Protein AF-A0A523TS76-F1 (afdb_monomer_lite)

Sequence (172 aa):
MFNKKIHFVEKLLWAGLMYCGWLAIGMMSKYIAWDDRIIDISRDMANARTKQIIMASVGYAVLLIWKILSEFLDGFPWNIMKNIPYWYFGILIVTGIFIHFSMESTLMIAGIRPIDWEVLAVNSLLEFNTGIPILFGLWTAFNWNDYISKSPTKTEETETSIAQPQEKLFAE

Foldseek 3Di:
DVDPCDDPVNVVVVVVCVLVVLLVVLLVPVVDPPDDDDDDDDDDCPVVLVVLVVLLVVLLVVLVVLLVCLCPDVPDPNVLSVPPDPCVSVVLQVVQLVVQLSNVVSNVVSVVDPDDPVCSNSCSRGVSSSCSSVVVVVVCVVCVVVRVVPDPPPPDPPPPPPPDDDDDDDDD

Secondary structure (DSSP, 8-state):
-TT----HHHHHHHHHHHHHHHHHHHHHHHH--S-----------HHHHHHHHHHHHHHHHHHHHHHHHHHH-TT-TTTTGGGS-THHHHHHHHHHHHHHHHHHHHHHHTTSS---HHHHHHHHHHTTTTTHHHHHHHHHHHTHHHHHTTS----SSSSSSS----------

pLDDT: mean 77.85, std 15.9, range [39.5, 94.06]

Structure (mmCIF, N/CA/C/O backbone):
data_AF-A0A523TS76-F1
#
_entry.id   AF-A0A523TS76-F1
#
loop_
_atom_site.group_PDB
_atom_site.id
_atom_site.type_symbol
_atom_site.label_atom_id
_atom_site.label_alt_id
_atom_site.label_comp_id
_atom_site.label_asym_id
_atom_site.label_entity_id
_atom_site.label_seq_id
_atom_site.pdbx_PDB_ins_code
_atom_site.Cartn_x
_atom_site.Cartn_y
_atom_site.Cartn_z
_atom_site.occupancy
_atom_site.B_iso_or_equiv
_atom_site.auth_seq_id
_atom_site.auth_comp_id
_atom_site.auth_asym_id
_atom_site.auth_atom_id
_atom_site.pdbx_PDB_model_num
ATOM 1 N N . MET A 1 1 ? -20.927 -0.714 5.074 1.00 46.56 1 MET A N 1
ATOM 2 C CA . MET A 1 1 ? -19.954 -0.535 3.980 1.00 46.56 1 MET A CA 1
ATOM 3 C C . MET A 1 1 ? -19.013 -1.732 3.876 1.00 46.56 1 MET A C 1
ATOM 5 O O . MET A 1 1 ? -18.964 -2.325 2.811 1.00 46.56 1 MET A O 1
ATOM 9 N N . PHE A 1 2 ? -18.430 -2.213 4.983 1.00 49.75 2 PHE A N 1
ATOM 10 C CA . PHE A 1 2 ? -17.627 -3.457 5.066 1.00 49.75 2 PHE A CA 1
ATOM 11 C C . PHE A 1 2 ? -18.359 -4.785 4.765 1.00 49.75 2 PHE A C 1
ATOM 13 O O . PHE A 1 2 ? -17.825 -5.857 5.018 1.00 49.75 2 PHE A O 1
ATOM 20 N N . ASN A 1 3 ? -19.595 -4.732 4.261 1.00 42.09 3 ASN A N 1
ATOM 21 C CA . ASN A 1 3 ? -20.475 -5.895 4.131 1.00 42.09 3 ASN A CA 1
ATOM 22 C C . ASN A 1 3 ? -21.340 -5.855 2.860 1.00 42.09 3 ASN A C 1
ATOM 24 O O . ASN A 1 3 ? -22.417 -6.446 2.817 1.00 42.09 3 ASN A O 1
ATOM 28 N N . LYS A 1 4 ? -20.911 -5.137 1.808 1.00 56.50 4 LYS A N 1
ATOM 29 C CA . LYS A 1 4 ? -21.461 -5.425 0.479 1.00 56.50 4 LYS A CA 1
ATOM 30 C C . LYS A 1 4 ? -20.824 -6.742 0.050 1.00 56.50 4 LYS A C 1
ATOM 32 O O . LYS A 1 4 ? -19.612 -6.798 -0.159 1.00 56.50 4 LYS A O 1
ATOM 37 N N . LYS A 1 5 ? -21.621 -7.812 -0.004 1.00 64.31 5 LYS A N 1
ATOM 38 C CA . LYS A 1 5 ? -21.187 -9.124 -0.495 1.00 64.31 5 LYS A CA 1
ATOM 39 C C . LYS A 1 5 ? -20.949 -9.032 -2.005 1.00 64.31 5 LYS A C 1
ATOM 41 O O . LYS A 1 5 ? -21.774 -9.464 -2.795 1.00 64.31 5 LYS A O 1
ATOM 46 N N . ILE A 1 6 ? -19.844 -8.404 -2.395 1.00 76.12 6 ILE A N 1
ATOM 47 C CA . ILE A 1 6 ? -19.341 -8.453 -3.767 1.00 76.12 6 ILE A CA 1
ATOM 48 C C . ILE A 1 6 ? -18.912 -9.897 -4.012 1.00 76.12 6 ILE A C 1
ATOM 50 O O . ILE A 1 6 ? -18.183 -10.469 -3.189 1.00 76.12 6 ILE A O 1
ATOM 54 N N . HIS A 1 7 ? -19.382 -10.485 -5.109 1.00 86.75 7 HIS A N 1
ATOM 55 C CA . HIS A 1 7 ? -19.068 -11.867 -5.443 1.00 86.75 7 HIS A CA 1
ATOM 56 C C . HIS A 1 7 ? -17.552 -12.020 -5.642 1.00 86.75 7 HIS A C 1
ATOM 58 O O . HIS A 1 7 ? -16.899 -11.128 -6.183 1.00 86.75 7 HIS A O 1
ATOM 64 N N . PHE A 1 8 ? -16.965 -13.140 -5.213 1.00 86.19 8 PHE A N 1
ATOM 65 C CA . PHE A 1 8 ? -15.513 -13.350 -5.326 1.00 86.19 8 PHE A CA 1
ATOM 66 C C . PHE A 1 8 ? -15.017 -13.195 -6.774 1.00 86.19 8 PHE A C 1
ATOM 68 O O . PHE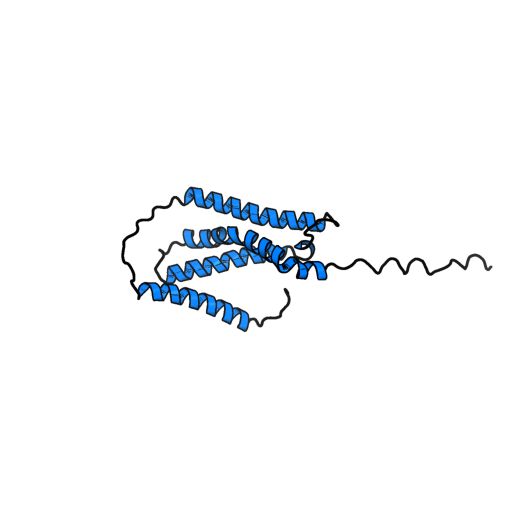 A 1 8 ? -14.007 -12.541 -7.019 1.00 86.19 8 PHE A O 1
ATOM 75 N N . VAL A 1 9 ? -15.790 -13.719 -7.729 1.00 89.69 9 VAL A N 1
ATOM 76 C CA . VAL A 1 9 ? -15.516 -13.606 -9.171 1.00 89.69 9 VAL A CA 1
ATOM 77 C C . VAL A 1 9 ? -15.459 -12.147 -9.624 1.00 89.69 9 VAL A C 1
ATOM 79 O O . VAL A 1 9 ? -14.564 -11.773 -10.369 1.00 89.69 9 VAL A O 1
ATOM 82 N N . GLU A 1 10 ? -16.369 -11.304 -9.137 1.00 89.88 10 GLU A N 1
ATOM 83 C CA . GLU A 1 10 ? -16.396 -9.883 -9.486 1.00 89.88 10 GLU A CA 1
ATOM 84 C C . GLU A 1 10 ? -15.153 -9.158 -8.954 1.00 89.88 10 GLU A C 1
ATOM 86 O O . GLU A 1 10 ? -14.534 -8.380 -9.676 1.00 89.88 10 GLU A O 1
ATOM 91 N N . LYS A 1 11 ? -14.716 -9.471 -7.727 1.00 86.31 11 LYS A N 1
ATOM 92 C CA . LYS A 1 11 ? -13.463 -8.927 -7.178 1.00 86.31 11 LYS A CA 1
ATOM 93 C C . LYS A 1 11 ? -12.256 -9.323 -8.023 1.00 86.31 11 LYS A C 1
ATOM 95 O O . LYS A 1 11 ? -11.393 -8.487 -8.274 1.00 86.31 11 LYS A O 1
ATOM 100 N N . LEU A 1 12 ? -12.202 -10.584 -8.451 1.00 88.56 12 LEU A N 1
ATOM 101 C CA . LEU A 1 12 ? -11.108 -11.089 -9.272 1.00 88.56 12 LEU A CA 1
ATOM 102 C C . LEU A 1 12 ? -11.102 -10.438 -10.659 1.00 88.56 12 LEU A C 1
ATOM 104 O O . LEU A 1 12 ? -10.036 -10.078 -11.147 1.00 88.56 12 LEU A O 1
ATOM 108 N N . LEU A 1 13 ? -12.278 -10.227 -11.257 1.00 93.00 13 LEU A N 1
ATOM 109 C CA . LEU A 1 13 ? -12.420 -9.514 -12.526 1.00 93.00 13 LEU A CA 1
ATOM 110 C C . LEU A 1 13 ? -11.925 -8.071 -12.419 1.00 93.00 13 LEU A C 1
ATOM 112 O O . LEU A 1 13 ? -11.141 -7.648 -13.261 1.00 93.00 13 LEU A O 1
ATOM 116 N N . TRP A 1 14 ? -12.314 -7.334 -11.376 1.00 89.75 14 TRP A N 1
ATOM 117 C CA . TRP A 1 14 ? -11.833 -5.964 -11.171 1.00 89.75 14 TRP A CA 1
ATOM 118 C C . TRP A 1 14 ? -10.329 -5.901 -10.905 1.00 89.75 14 TRP A C 1
ATOM 120 O O . TRP A 1 14 ? -9.642 -5.063 -11.485 1.00 89.75 14 TRP A O 1
ATOM 130 N N . ALA A 1 15 ? -9.802 -6.799 -10.070 1.00 88.88 15 ALA A N 1
ATOM 131 C CA . ALA A 1 15 ? -8.367 -6.879 -9.815 1.00 88.88 15 ALA A CA 1
ATOM 132 C C . ALA A 1 15 ? -7.584 -7.210 -11.097 1.00 88.88 15 ALA A C 1
ATOM 134 O O . ALA A 1 15 ? -6.593 -6.550 -11.402 1.00 88.88 15 ALA A O 1
ATOM 135 N N . GLY A 1 16 ? -8.064 -8.183 -11.877 1.00 92.06 16 GLY A N 1
ATOM 136 C CA . GLY A 1 16 ? -7.477 -8.571 -13.157 1.00 92.06 16 GLY A CA 1
ATOM 137 C C . GLY A 1 16 ? -7.544 -7.454 -14.196 1.00 92.06 16 GLY A C 1
ATOM 138 O O . GLY A 1 16 ? -6.542 -7.173 -14.840 1.00 92.06 16 GLY A O 1
ATOM 139 N N . LEU A 1 17 ? -8.681 -6.760 -14.313 1.00 94.06 17 LEU A N 1
ATOM 140 C CA . LEU A 1 17 ? -8.843 -5.612 -15.207 1.00 94.06 17 LEU A CA 1
ATOM 141 C C . LEU A 1 17 ? -7.818 -4.516 -14.888 1.00 94.06 17 LEU A C 1
ATOM 143 O O . LEU A 1 17 ? -7.150 -4.021 -15.792 1.00 94.06 17 LEU A O 1
ATOM 147 N N . MET A 1 18 ? -7.668 -4.163 -13.608 1.00 90.19 18 MET A N 1
ATOM 148 C CA . MET A 1 18 ? -6.706 -3.149 -13.172 1.00 90.19 18 MET A CA 1
ATOM 149 C C . MET A 1 18 ? -5.262 -3.589 -13.433 1.00 90.19 18 MET A C 1
ATOM 151 O O . MET A 1 18 ? -4.473 -2.809 -13.965 1.00 90.19 18 MET A O 1
ATOM 155 N N . TYR A 1 19 ? -4.931 -4.844 -13.120 1.00 93.12 19 TYR A N 1
ATOM 156 C CA . TYR A 1 19 ? -3.604 -5.411 -13.362 1.00 93.12 19 TYR A CA 1
ATOM 157 C C . TYR A 1 19 ? -3.251 -5.420 -14.855 1.00 93.12 19 TYR A C 1
ATOM 159 O O . TYR A 1 19 ? -2.215 -4.898 -15.265 1.00 93.12 19 TYR A O 1
ATOM 167 N N . CYS A 1 20 ? -4.132 -5.977 -15.688 1.00 93.94 20 CYS A N 1
ATOM 168 C CA . CYS A 1 20 ? -3.932 -6.074 -17.129 1.00 93.94 20 CYS A CA 1
ATOM 169 C C . CYS A 1 20 ? -3.938 -4.702 -17.803 1.00 93.94 20 CYS A C 1
ATOM 171 O O . CYS A 1 20 ? -3.143 -4.486 -18.711 1.00 93.94 20 CYS A O 1
ATOM 173 N N . GLY A 1 21 ? -4.788 -3.771 -17.359 1.00 92.88 21 GLY A N 1
ATOM 174 C CA . GLY A 1 21 ? -4.799 -2.398 -17.862 1.00 92.88 21 GLY A CA 1
ATOM 175 C C . GLY A 1 21 ? -3.473 -1.689 -17.597 1.00 92.88 21 GLY A C 1
ATOM 176 O O . GLY A 1 21 ? -2.906 -1.078 -18.500 1.00 92.88 21 GLY A O 1
ATOM 177 N N . TRP A 1 22 ? -2.926 -1.843 -16.391 1.00 91.38 22 TRP A N 1
ATOM 178 C CA . TRP A 1 22 ? -1.622 -1.281 -16.048 1.00 91.38 22 TRP A CA 1
ATOM 179 C C . TRP A 1 22 ? -0.477 -1.933 -16.836 1.00 91.38 22 TRP A C 1
ATOM 181 O O . TRP A 1 22 ? 0.379 -1.240 -17.387 1.00 91.38 22 TRP A O 1
ATOM 191 N N . LEU A 1 23 ? -0.496 -3.263 -16.967 1.00 93.06 23 LEU A N 1
ATOM 192 C CA . LEU A 1 23 ? 0.468 -3.998 -17.786 1.00 93.06 23 LEU A CA 1
ATOM 193 C C . LEU A 1 23 ? 0.415 -3.571 -19.258 1.00 93.06 23 LEU A C 1
ATOM 195 O O . LEU A 1 23 ? 1.456 -3.391 -19.883 1.00 93.06 23 LEU A O 1
ATOM 199 N N . ALA A 1 24 ? -0.787 -3.392 -19.810 1.00 92.94 24 ALA A N 1
ATOM 200 C CA . ALA A 1 24 ? -0.982 -2.986 -21.196 1.00 92.94 24 ALA A CA 1
ATOM 201 C C . ALA A 1 24 ? -0.341 -1.624 -21.480 1.00 92.94 24 ALA A C 1
ATOM 203 O O . ALA A 1 24 ? 0.299 -1.470 -22.517 1.00 92.94 24 ALA A O 1
ATOM 204 N N . ILE A 1 25 ? -0.439 -0.671 -20.545 1.00 90.75 25 ILE A N 1
ATOM 205 C CA . ILE A 1 25 ? 0.224 0.637 -20.658 1.00 90.75 25 ILE A CA 1
ATOM 206 C C . ILE A 1 25 ? 1.749 0.467 -20.701 1.00 90.75 25 ILE A C 1
ATOM 208 O O . ILE A 1 25 ? 2.394 1.012 -21.596 1.00 90.75 25 ILE A O 1
ATOM 212 N N . GLY A 1 26 ? 2.325 -0.327 -19.790 1.00 87.94 26 GLY A N 1
ATOM 213 C CA . GLY A 1 26 ? 3.770 -0.592 -19.776 1.00 87.94 26 GLY A CA 1
ATOM 214 C C . GLY A 1 26 ? 4.267 -1.331 -21.025 1.00 87.94 26 GLY A C 1
ATOM 215 O O . GLY A 1 26 ? 5.364 -1.082 -21.516 1.00 87.94 26 GLY A O 1
ATOM 216 N N . MET A 1 27 ? 3.453 -2.220 -21.593 1.00 90.31 27 MET A N 1
ATOM 217 C CA . MET A 1 27 ? 3.774 -2.872 -22.864 1.00 90.31 27 MET A CA 1
ATOM 218 C C . MET A 1 27 ? 3.675 -1.890 -24.033 1.00 90.31 27 MET A C 1
ATOM 220 O O . MET A 1 27 ? 4.557 -1.861 -24.885 1.00 90.31 27 MET A O 1
ATOM 224 N N . MET A 1 28 ? 2.639 -1.050 -24.066 1.00 90.50 28 MET A N 1
ATOM 225 C CA . MET A 1 28 ? 2.432 -0.046 -25.111 1.00 90.50 28 MET A CA 1
ATOM 226 C C . MET A 1 28 ? 3.573 0.977 -25.157 1.00 90.50 28 MET A C 1
ATOM 228 O O . MET A 1 28 ? 4.009 1.336 -26.251 1.00 90.50 28 MET A O 1
ATOM 232 N N . SER A 1 29 ? 4.122 1.382 -24.005 1.00 87.44 29 SER A N 1
ATOM 233 C CA . SER A 1 29 ? 5.252 2.321 -23.957 1.00 87.44 29 SER A CA 1
ATOM 234 C C . SER A 1 29 ? 6.528 1.781 -24.607 1.00 87.44 29 SER A C 1
ATOM 236 O O . SER A 1 29 ? 7.384 2.568 -24.986 1.00 87.44 29 SER A O 1
ATOM 238 N N . LYS A 1 30 ? 6.671 0.458 -24.775 1.00 82.38 30 LYS A N 1
ATOM 239 C CA . LYS A 1 30 ? 7.804 -0.126 -25.514 1.00 82.38 30 LYS A CA 1
ATOM 240 C C . LYS A 1 30 ? 7.684 0.018 -27.025 1.00 82.38 30 LYS A C 1
ATOM 242 O O . LYS A 1 30 ? 8.697 0.012 -27.714 1.00 82.38 30 LYS A O 1
ATOM 247 N N . TYR A 1 31 ? 6.460 0.078 -27.544 1.00 85.56 31 TYR A N 1
ATOM 248 C CA . TYR A 1 31 ? 6.207 0.092 -28.985 1.00 85.56 31 TYR A CA 1
ATOM 249 C C . TYR A 1 31 ? 6.018 1.507 -29.543 1.00 85.56 31 TYR A C 1
ATOM 251 O O . TYR A 1 31 ? 6.027 1.683 -30.759 1.00 85.56 31 TYR A O 1
ATOM 259 N N . ILE A 1 32 ? 5.850 2.510 -28.676 1.00 85.19 32 ILE A N 1
ATOM 260 C CA . ILE A 1 32 ? 5.631 3.909 -29.054 1.00 85.19 32 ILE A CA 1
ATOM 261 C C . ILE A 1 32 ? 6.747 4.762 -28.443 1.00 85.19 32 ILE A C 1
ATOM 263 O O . ILE A 1 32 ? 6.680 5.136 -27.274 1.00 85.19 32 ILE A O 1
ATOM 267 N N . ALA A 1 33 ? 7.762 5.076 -29.247 1.00 79.75 33 ALA A N 1
ATOM 268 C CA . ALA A 1 33 ? 8.841 5.988 -28.877 1.00 79.75 33 ALA A CA 1
ATOM 269 C C . ALA A 1 33 ? 8.441 7.433 -29.216 1.00 79.75 33 ALA A C 1
ATOM 271 O O . ALA A 1 33 ? 8.287 7.780 -30.388 1.00 79.75 33 ALA A O 1
ATOM 272 N N . TRP A 1 34 ? 8.224 8.263 -28.192 1.00 76.38 34 TRP A N 1
ATOM 273 C CA . TRP A 1 34 ? 7.963 9.701 -28.365 1.00 76.38 34 TRP A CA 1
ATOM 274 C C . TRP A 1 34 ? 9.243 10.542 -28.221 1.00 76.38 34 TRP A C 1
ATOM 276 O O . TRP A 1 34 ? 9.391 11.551 -28.907 1.00 76.38 34 TRP A O 1
ATOM 286 N N . ASP A 1 35 ? 10.167 10.136 -27.345 1.00 78.06 35 ASP A N 1
ATOM 287 C CA . ASP A 1 35 ? 11.467 10.783 -27.121 1.00 78.06 35 ASP A CA 1
ATOM 288 C C . ASP A 1 35 ? 12.465 9.753 -26.557 1.00 78.06 35 ASP A C 1
ATOM 290 O O . ASP A 1 35 ? 12.198 9.151 -25.519 1.00 78.06 35 ASP A O 1
ATOM 294 N N . ASP A 1 36 ? 13.605 9.561 -27.229 1.00 77.69 36 ASP A N 1
ATOM 295 C CA . ASP A 1 36 ? 14.618 8.535 -26.908 1.00 77.69 36 ASP A CA 1
ATOM 296 C C . ASP A 1 36 ? 15.864 9.118 -26.216 1.00 77.69 36 ASP A C 1
ATOM 298 O O . ASP A 1 36 ? 16.970 8.573 -26.279 1.00 77.69 36 ASP A O 1
ATOM 302 N N . ARG A 1 37 ? 15.720 10.271 -25.557 1.00 84.69 37 ARG A N 1
ATOM 303 C CA . ARG A 1 37 ? 16.812 10.861 -24.774 1.00 84.69 37 ARG A CA 1
ATOM 304 C C . ARG A 1 37 ? 17.228 9.933 -23.637 1.00 84.69 37 ARG A C 1
ATOM 306 O O . ARG A 1 37 ? 16.415 9.514 -22.817 1.00 84.69 37 ARG A O 1
ATOM 313 N N . ILE A 1 38 ? 18.532 9.696 -23.540 1.00 79.25 38 ILE A N 1
ATOM 314 C CA . ILE A 1 38 ? 19.129 8.967 -22.423 1.00 79.25 38 ILE A CA 1
ATOM 315 C C . ILE A 1 38 ? 19.146 9.900 -21.211 1.00 79.25 38 ILE A C 1
ATOM 317 O O . ILE A 1 38 ? 19.882 10.888 -21.186 1.00 79.25 38 ILE A O 1
ATOM 321 N N . ILE A 1 39 ? 18.314 9.595 -20.216 1.00 76.19 39 ILE A N 1
ATOM 322 C CA . ILE A 1 39 ? 18.317 10.269 -18.917 1.00 76.19 39 ILE A CA 1
ATOM 323 C C . ILE A 1 39 ? 19.084 9.376 -17.947 1.00 76.19 39 ILE A C 1
ATOM 325 O O . ILE A 1 39 ? 18.620 8.291 -17.600 1.00 76.19 39 ILE A O 1
ATOM 329 N N . ASP A 1 40 ? 20.251 9.840 -17.510 1.00 79.31 40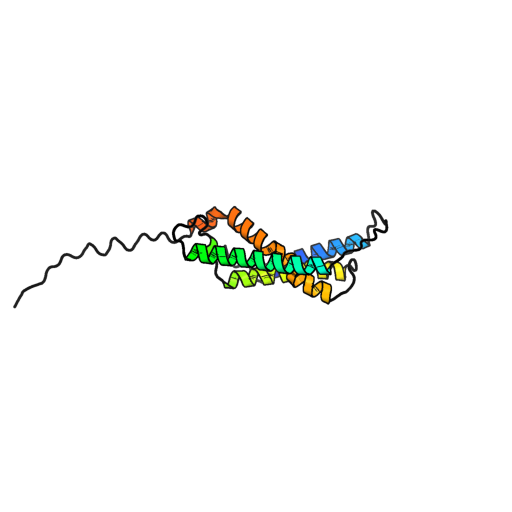 ASP A N 1
ATOM 330 C CA . ASP A 1 40 ? 21.030 9.149 -16.489 1.00 79.31 40 ASP A CA 1
ATOM 331 C C . ASP A 1 40 ? 20.538 9.580 -15.100 1.00 79.31 40 ASP A C 1
ATOM 333 O O . ASP A 1 40 ? 20.551 10.765 -14.756 1.00 79.31 40 ASP A O 1
ATOM 337 N N . ILE A 1 41 ? 20.028 8.625 -14.321 1.00 72.62 41 ILE A N 1
ATOM 338 C CA . ILE A 1 41 ? 19.416 8.878 -13.014 1.00 72.62 41 ILE A CA 1
ATOM 339 C C . ILE A 1 41 ? 20.185 8.075 -11.968 1.00 72.62 41 ILE A C 1
ATOM 341 O O . ILE A 1 41 ? 19.949 6.881 -11.784 1.00 72.62 41 ILE A O 1
ATOM 345 N N . SER A 1 42 ? 21.062 8.743 -11.220 1.00 73.94 42 SER A N 1
ATOM 346 C CA . SER A 1 42 ? 21.674 8.173 -10.020 1.00 73.94 42 SER A CA 1
ATOM 347 C C . SER A 1 42 ? 20.807 8.467 -8.790 1.00 73.94 42 SER A C 1
ATOM 349 O O . SER A 1 42 ? 20.296 9.574 -8.606 1.00 73.94 42 SER A O 1
ATOM 351 N N . ARG A 1 43 ? 20.581 7.454 -7.943 1.00 67.44 43 ARG A N 1
ATOM 352 C CA . ARG A 1 43 ? 19.778 7.575 -6.713 1.00 67.44 43 ARG A CA 1
ATOM 353 C C . ARG A 1 43 ? 20.494 6.901 -5.550 1.00 67.44 43 ARG A C 1
ATOM 355 O O . ARG A 1 43 ? 20.818 5.721 -5.631 1.00 67.44 43 ARG A O 1
ATOM 362 N N . ASP A 1 44 ? 20.669 7.630 -4.451 1.00 75.44 44 ASP A N 1
ATOM 363 C CA . ASP A 1 44 ? 21.042 7.040 -3.162 1.00 75.44 44 ASP A CA 1
ATOM 364 C C . ASP A 1 44 ? 19.788 6.454 -2.493 1.00 75.44 44 ASP A C 1
ATOM 366 O O . ASP A 1 44 ? 18.907 7.178 -2.021 1.00 75.44 44 ASP A O 1
ATOM 370 N N . MET A 1 45 ? 19.697 5.124 -2.490 1.00 71.31 45 MET A N 1
ATOM 371 C CA . MET A 1 45 ? 18.552 4.388 -1.950 1.00 71.31 45 MET A CA 1
ATOM 372 C C . MET A 1 45 ? 18.719 3.995 -0.478 1.00 71.31 45 MET A C 1
ATOM 374 O O . MET A 1 45 ? 17.726 3.672 0.177 1.00 71.31 45 MET A O 1
ATOM 378 N N . ALA A 1 46 ? 19.936 4.052 0.076 1.00 72.62 46 ALA A N 1
ATOM 379 C CA . ALA A 1 46 ? 20.199 3.581 1.435 1.00 72.62 46 ALA A CA 1
ATOM 380 C C . ALA A 1 46 ? 19.522 4.488 2.474 1.00 72.62 46 ALA A C 1
ATOM 382 O O . ALA A 1 46 ? 18.751 4.030 3.319 1.00 72.62 46 ALA A O 1
ATOM 383 N N . ASN A 1 47 ? 19.727 5.801 2.351 1.00 76.50 47 ASN A N 1
ATOM 384 C CA . ASN A 1 47 ? 19.106 6.789 3.235 1.00 76.50 47 ASN A CA 1
ATOM 385 C C . ASN A 1 47 ? 17.587 6.908 3.024 1.00 76.50 47 ASN A C 1
ATOM 387 O O . ASN A 1 47 ? 16.845 7.225 3.957 1.00 76.50 47 ASN A O 1
ATOM 391 N N . ALA A 1 48 ? 17.111 6.657 1.802 1.00 80.06 48 ALA A N 1
ATOM 392 C CA . ALA A 1 48 ? 15.690 6.694 1.474 1.00 80.06 48 ALA A CA 1
ATOM 393 C C . ALA A 1 48 ? 14.921 5.547 2.149 1.00 80.06 48 ALA A C 1
ATOM 395 O O . ALA A 1 48 ? 13.853 5.783 2.718 1.00 80.06 48 ALA A O 1
ATOM 396 N N . ARG A 1 49 ? 15.490 4.334 2.169 1.00 83.00 49 ARG A N 1
ATOM 397 C CA . ARG A 1 49 ? 14.854 3.148 2.761 1.00 83.00 49 ARG A CA 1
ATOM 398 C C . ARG A 1 49 ? 14.600 3.324 4.261 1.00 83.00 49 ARG A C 1
ATOM 400 O O . ARG A 1 49 ? 13.490 3.084 4.728 1.00 83.00 49 ARG A O 1
ATOM 407 N N . THR A 1 50 ? 15.579 3.829 5.012 1.00 84.50 50 THR A N 1
ATOM 408 C CA . THR A 1 50 ? 15.415 4.087 6.455 1.00 84.50 50 THR A CA 1
ATOM 409 C C . THR A 1 50 ? 14.292 5.090 6.729 1.00 84.50 50 THR A C 1
ATOM 411 O O . THR A 1 50 ? 13.467 4.875 7.617 1.00 84.50 50 THR A O 1
ATOM 414 N N . LYS A 1 51 ? 14.201 6.162 5.930 1.00 86.94 51 LYS A N 1
ATOM 415 C CA . LYS A 1 51 ? 13.128 7.163 6.055 1.00 86.94 51 LYS A CA 1
ATOM 416 C C . LYS A 1 51 ? 11.748 6.566 5.770 1.00 86.94 51 LYS A C 1
ATOM 418 O O . LYS A 1 51 ? 10.802 6.886 6.485 1.00 86.94 51 LYS A O 1
ATOM 423 N N . GLN A 1 52 ? 11.635 5.686 4.775 1.00 87.88 52 GLN A N 1
ATOM 424 C CA . GLN A 1 52 ? 10.379 5.001 4.450 1.00 87.88 52 GLN A CA 1
ATOM 425 C C . GLN A 1 52 ? 9.915 4.086 5.587 1.00 87.88 52 GLN A C 1
ATOM 427 O O . GLN A 1 52 ? 8.743 4.128 5.953 1.00 87.88 52 GLN A O 1
ATOM 432 N N . ILE A 1 53 ? 10.824 3.315 6.197 1.00 88.56 53 ILE A N 1
ATOM 433 C CA . ILE A 1 53 ? 10.493 2.450 7.343 1.00 88.56 53 ILE A CA 1
ATOM 434 C C . ILE A 1 53 ? 9.942 3.285 8.498 1.00 88.56 53 ILE A C 1
ATOM 436 O O . ILE A 1 53 ? 8.893 2.955 9.054 1.00 88.56 53 ILE A O 1
ATOM 440 N N . ILE A 1 54 ? 10.625 4.383 8.837 1.00 90.31 54 ILE A N 1
ATOM 441 C CA . ILE A 1 54 ? 10.201 5.286 9.913 1.00 90.31 54 ILE A CA 1
ATOM 442 C C . ILE A 1 54 ? 8.829 5.879 9.590 1.00 90.31 54 ILE A C 1
ATOM 444 O O . ILE A 1 54 ? 7.934 5.828 10.428 1.00 90.31 54 ILE A O 1
ATOM 448 N N . MET A 1 55 ? 8.631 6.390 8.374 1.00 90.38 55 MET A N 1
ATOM 449 C CA . MET A 1 55 ? 7.368 7.001 7.962 1.00 90.38 55 MET A CA 1
ATOM 450 C C . MET A 1 55 ? 6.201 6.008 7.994 1.00 90.38 55 MET A C 1
ATOM 452 O O . MET A 1 55 ? 5.148 6.336 8.537 1.00 90.38 55 MET A O 1
ATOM 456 N N . ALA A 1 56 ? 6.385 4.791 7.471 1.00 90.31 56 ALA A N 1
ATOM 457 C CA . ALA A 1 56 ? 5.364 3.747 7.522 1.00 90.31 56 ALA A CA 1
ATOM 458 C C . ALA A 1 56 ? 5.030 3.382 8.977 1.00 90.31 56 ALA A C 1
ATOM 460 O O . ALA A 1 56 ? 3.863 3.377 9.365 1.00 90.31 56 ALA A O 1
ATOM 461 N N . SER A 1 57 ? 6.056 3.161 9.804 1.00 91.12 57 SER A N 1
ATOM 462 C CA . SER A 1 57 ? 5.891 2.809 11.220 1.00 91.12 57 SER A CA 1
ATOM 463 C C . SER A 1 57 ? 5.141 3.897 11.990 1.00 91.12 57 SER A C 1
ATOM 465 O O . SER A 1 57 ? 4.187 3.599 12.705 1.00 91.12 57 SER A O 1
ATOM 467 N N . VAL A 1 58 ? 5.520 5.165 11.801 1.00 93.94 58 VAL A N 1
ATOM 468 C CA . VAL A 1 58 ? 4.852 6.320 12.416 1.00 93.94 58 VAL A CA 1
ATOM 469 C C . VAL A 1 58 ? 3.413 6.446 11.921 1.00 93.94 58 VAL A C 1
ATOM 471 O O . VAL A 1 58 ? 2.516 6.633 12.736 1.00 93.94 58 VAL A O 1
ATOM 474 N N . GLY A 1 59 ? 3.161 6.294 10.619 1.00 91.62 59 GLY A N 1
ATOM 475 C CA . GLY A 1 59 ? 1.813 6.376 10.055 1.00 91.62 59 GLY A CA 1
ATOM 476 C C . GLY A 1 59 ? 0.860 5.348 10.668 1.00 91.62 59 GLY A C 1
ATOM 477 O O . GLY A 1 59 ? -0.222 5.705 11.133 1.00 91.62 59 GLY A O 1
ATOM 478 N N . TYR A 1 60 ? 1.273 4.079 10.738 1.00 91.75 60 TYR A N 1
ATOM 479 C CA . TYR A 1 60 ? 0.466 3.035 11.376 1.00 91.75 60 TYR A CA 1
ATOM 480 C C . TYR A 1 60 ? 0.342 3.229 12.895 1.00 91.75 60 TYR A C 1
ATOM 482 O O . TYR A 1 60 ? -0.739 3.011 13.443 1.00 91.75 60 TYR A O 1
ATOM 490 N N . ALA A 1 61 ? 1.398 3.692 13.574 1.00 92.19 61 ALA A N 1
ATOM 491 C CA . ALA A 1 61 ? 1.342 4.015 15.000 1.00 92.19 61 ALA A CA 1
ATOM 492 C C . ALA A 1 61 ? 0.325 5.128 15.293 1.00 92.19 61 ALA A C 1
ATOM 494 O O . ALA A 1 61 ? -0.471 4.991 16.218 1.00 92.19 61 ALA A O 1
ATOM 495 N N . VAL A 1 62 ? 0.285 6.186 14.477 1.00 91.81 62 VAL A N 1
ATOM 496 C CA . VAL A 1 62 ? -0.699 7.274 14.600 1.00 91.81 62 VAL A CA 1
ATOM 497 C C . VAL A 1 62 ? -2.126 6.746 14.460 1.00 91.81 62 VAL A C 1
ATOM 499 O O . VAL A 1 62 ? -2.984 7.114 15.260 1.00 91.81 62 VAL A O 1
ATOM 502 N N . LEU A 1 63 ? -2.391 5.850 13.503 1.00 90.31 63 LEU A N 1
ATOM 503 C CA . LEU A 1 63 ? -3.721 5.254 13.353 1.00 90.31 63 LEU A CA 1
ATOM 504 C C . LEU A 1 63 ? -4.125 4.391 14.557 1.00 90.31 63 LEU A C 1
ATOM 506 O O . LEU A 1 63 ? -5.272 4.456 15.001 1.00 90.31 63 LEU A O 1
ATOM 510 N N . LEU A 1 64 ? -3.194 3.604 15.102 1.00 90.88 64 LEU A N 1
ATOM 511 C CA . LEU A 1 64 ? -3.443 2.789 16.293 1.00 90.88 64 LEU A CA 1
ATOM 512 C C . LEU A 1 64 ? -3.684 3.653 17.532 1.00 90.88 64 LEU A C 1
ATOM 514 O O . LEU A 1 64 ? -4.626 3.400 18.278 1.00 90.88 64 LEU A O 1
ATOM 518 N N . ILE A 1 65 ? -2.877 4.697 17.724 1.00 90.44 65 ILE A N 1
ATOM 519 C CA . ILE A 1 65 ? -3.042 5.664 18.812 1.00 90.44 65 ILE A CA 1
ATOM 520 C C . ILE A 1 65 ? -4.399 6.359 18.686 1.00 90.44 65 ILE A C 1
ATOM 522 O O . ILE A 1 65 ? -5.156 6.384 19.651 1.00 90.44 65 ILE A O 1
ATOM 526 N N . TRP A 1 66 ? -4.759 6.851 17.496 1.00 88.19 66 TRP A N 1
ATOM 527 C CA . TRP A 1 66 ? -6.062 7.476 17.265 1.00 88.19 66 TRP A CA 1
ATOM 528 C C . TRP A 1 66 ? -7.215 6.518 17.599 1.00 88.19 66 TRP A C 1
ATOM 530 O O . TRP A 1 66 ? -8.188 6.916 18.246 1.00 88.19 66 TRP A O 1
ATOM 540 N N . LYS A 1 67 ? -7.085 5.233 17.257 1.00 87.38 67 LYS A N 1
ATOM 541 C CA . LYS A 1 67 ? -8.064 4.227 17.662 1.00 87.38 67 LYS A CA 1
ATOM 542 C C . LYS A 1 67 ? -8.159 4.057 19.181 1.00 87.38 67 LYS A C 1
ATOM 544 O O . LYS A 1 67 ? -9.264 4.117 19.712 1.00 87.38 67 LYS A O 1
ATOM 549 N N . ILE A 1 68 ? -7.034 3.889 19.873 1.00 87.94 68 ILE A N 1
ATOM 550 C CA . ILE A 1 68 ? -7.006 3.719 21.334 1.00 87.94 68 ILE A CA 1
ATOM 551 C C . ILE A 1 68 ? -7.610 4.944 22.036 1.00 87.94 68 ILE A C 1
ATOM 553 O O . ILE A 1 68 ? -8.423 4.794 22.946 1.00 87.94 68 ILE A O 1
ATOM 557 N N . LEU A 1 69 ? -7.277 6.160 21.585 1.00 86.88 69 LEU A N 1
ATOM 558 C CA . LEU A 1 69 ? -7.858 7.392 22.129 1.00 86.88 69 LEU A CA 1
ATOM 559 C C . LEU A 1 69 ? -9.372 7.458 21.908 1.00 86.88 69 LEU A C 1
ATOM 561 O O . LEU A 1 69 ? -10.094 7.878 22.806 1.00 86.88 69 LEU A O 1
ATOM 565 N N . SER A 1 70 ? -9.852 7.018 20.743 1.00 83.19 70 SER A N 1
ATOM 566 C CA . SER A 1 70 ? -11.287 6.978 20.430 1.00 83.19 70 SER A CA 1
ATOM 567 C C . SER A 1 70 ? -12.047 5.983 21.321 1.00 83.19 70 SER A C 1
ATOM 569 O O . SER A 1 70 ? -13.188 6.230 21.703 1.00 83.19 70 SER A O 1
ATOM 571 N N . GLU A 1 71 ? -11.420 4.862 21.691 1.00 82.31 71 GLU A N 1
ATOM 572 C CA . GLU A 1 71 ? -12.011 3.880 22.610 1.00 82.31 71 GLU A CA 1
ATOM 573 C C . GLU A 1 71 ? -12.032 4.370 24.069 1.00 82.31 71 GLU A C 1
ATOM 575 O O . GLU A 1 71 ? -12.991 4.080 24.781 1.00 82.31 71 GLU A O 1
ATOM 580 N N . PHE A 1 72 ? -11.008 5.112 24.506 1.00 82.56 72 PHE A N 1
ATOM 581 C CA . PHE A 1 72 ? -10.851 5.541 25.902 1.00 82.56 72 PHE A CA 1
ATOM 582 C C . PHE A 1 72 ? -11.562 6.864 26.238 1.00 82.56 72 PHE A C 1
ATOM 584 O O . PHE A 1 72 ? -12.058 7.030 27.350 1.00 82.56 72 PHE A O 1
ATOM 591 N N . LEU A 1 73 ? -11.617 7.820 25.304 1.00 80.44 73 LEU A N 1
ATOM 592 C CA . LEU A 1 73 ? -12.250 9.123 25.519 1.00 80.44 73 LEU A CA 1
ATOM 593 C C . LEU A 1 73 ? -13.649 9.147 24.891 1.00 80.44 73 LEU A C 1
ATOM 595 O O . LEU A 1 73 ? -13.806 9.431 23.703 1.00 80.44 73 LEU A O 1
ATOM 599 N N . ASP A 1 74 ? -14.685 8.953 25.712 1.00 64.88 74 ASP A N 1
ATOM 600 C CA . ASP A 1 74 ? -16.095 8.968 25.275 1.00 64.88 74 ASP A CA 1
ATOM 601 C C . ASP A 1 74 ? -16.575 10.322 24.693 1.00 64.88 74 ASP A C 1
ATOM 603 O O . ASP A 1 74 ? -17.662 10.396 24.123 1.00 64.88 74 ASP A O 1
ATOM 607 N N . GLY A 1 75 ? -15.756 11.381 24.761 1.00 64.62 75 GLY A N 1
ATOM 608 C CA . GLY A 1 75 ? -16.010 12.703 24.167 1.00 64.62 75 GLY A CA 1
ATOM 609 C C . GLY A 1 75 ? -14.996 13.148 23.104 1.00 64.62 75 GLY A C 1
ATOM 610 O O . GLY A 1 75 ? -14.939 14.336 22.789 1.00 64.62 75 GLY A O 1
ATOM 611 N N . PHE A 1 76 ? -14.155 12.247 22.581 1.00 68.12 76 PHE A N 1
ATOM 612 C CA . PHE A 1 76 ? -13.132 12.626 21.602 1.00 68.12 76 PHE A CA 1
ATOM 613 C C . PHE A 1 76 ? -13.771 13.091 20.278 1.00 68.12 76 PHE A C 1
ATOM 615 O O . PHE A 1 76 ? -14.519 12.321 19.657 1.00 68.12 76 PHE A O 1
ATOM 622 N N . PRO A 1 77 ? -13.479 14.315 19.792 1.00 59.94 77 PRO A N 1
ATOM 623 C CA . PRO A 1 77 ? -13.835 14.685 18.430 1.00 59.94 77 PRO A CA 1
ATOM 624 C C . PRO A 1 77 ? -13.028 13.758 17.514 1.00 59.94 77 PRO A C 1
ATOM 626 O O . PRO A 1 77 ? -11.820 13.670 17.667 1.00 59.94 77 PRO A O 1
ATOM 629 N N . TRP A 1 78 ? -13.670 13.040 16.591 1.00 63.97 78 TRP A N 1
ATOM 630 C CA . TRP A 1 78 ? -13.066 11.912 15.849 1.00 63.97 78 TRP A CA 1
ATOM 631 C C . TRP A 1 78 ? -13.218 10.491 16.423 1.00 63.97 78 TRP A C 1
ATOM 633 O O . TRP A 1 78 ? -12.415 9.619 16.100 1.00 63.97 78 TRP A O 1
ATOM 643 N N . ASN A 1 79 ? -14.334 10.186 17.109 1.00 70.38 79 ASN A N 1
ATOM 644 C CA . ASN A 1 79 ? -14.688 8.822 17.564 1.00 70.38 79 ASN A CA 1
ATOM 645 C C . ASN A 1 79 ? -15.096 7.810 16.452 1.00 70.38 79 AS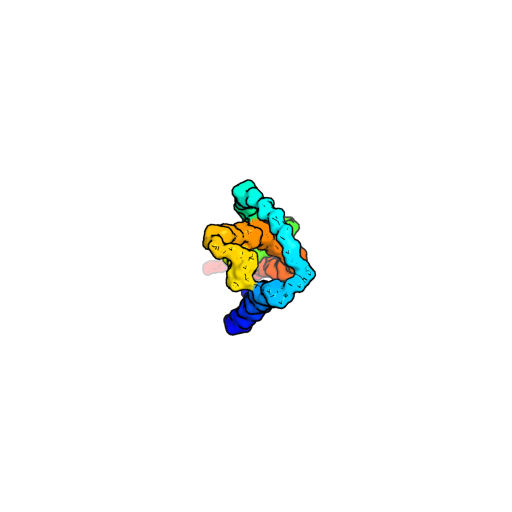N A C 1
ATOM 647 O O . ASN A 1 79 ? -15.831 6.848 16.671 1.00 70.38 79 ASN A O 1
ATOM 651 N N . ILE A 1 80 ? -14.628 8.018 15.222 1.00 72.62 80 ILE A N 1
ATOM 652 C CA . ILE A 1 80 ? -14.909 7.152 14.066 1.00 72.62 80 ILE A CA 1
ATOM 653 C C . ILE A 1 80 ? -14.199 5.805 14.170 1.00 72.62 80 ILE A C 1
ATOM 655 O O . ILE A 1 80 ? -14.721 4.771 13.745 1.00 72.62 80 ILE A O 1
ATOM 659 N N . MET A 1 81 ? -12.995 5.818 14.740 1.00 76.69 81 MET A N 1
ATOM 660 C CA . MET A 1 81 ? -12.123 4.649 14.812 1.00 76.69 81 MET A CA 1
ATOM 661 C C . MET A 1 81 ? -12.656 3.548 15.742 1.00 76.69 81 MET A C 1
ATOM 663 O O . MET A 1 81 ? -12.253 2.396 15.590 1.00 76.69 81 MET A O 1
ATOM 667 N N . LYS A 1 82 ? -13.586 3.862 16.657 1.00 77.44 82 LYS A N 1
ATOM 668 C CA . LYS A 1 82 ? -14.140 2.915 17.644 1.00 77.44 82 LYS A CA 1
ATOM 669 C C . LYS A 1 82 ? -14.832 1.710 17.005 1.00 77.44 82 LYS A C 1
ATOM 671 O O . LYS A 1 82 ? -14.744 0.599 17.511 1.00 77.44 82 LYS A O 1
ATOM 676 N N . ASN A 1 83 ? -15.463 1.906 15.848 1.00 76.88 83 ASN A N 1
ATOM 677 C CA . ASN A 1 83 ? -16.186 0.844 15.140 1.00 76.88 83 ASN A CA 1
ATOM 678 C C . ASN A 1 83 ? -15.288 -0.014 14.227 1.00 76.88 83 ASN A C 1
ATOM 680 O O . ASN A 1 83 ? -15.766 -0.963 13.602 1.00 76.88 83 ASN A O 1
ATOM 684 N N . ILE A 1 84 ? -14.002 0.324 14.092 1.00 81.25 84 ILE A N 1
ATOM 685 C CA . ILE A 1 84 ? -13.086 -0.330 13.152 1.00 81.25 84 ILE A CA 1
ATOM 686 C C . ILE A 1 84 ? -12.346 -1.447 13.887 1.00 81.25 84 ILE A C 1
ATOM 688 O O . ILE A 1 84 ? -11.639 -1.170 14.851 1.00 81.25 84 ILE A O 1
ATOM 692 N N . PRO A 1 85 ? -12.441 -2.717 13.470 1.00 84.50 85 PRO A N 1
ATOM 693 C CA . PRO A 1 85 ? -11.800 -3.809 14.194 1.00 84.50 85 PRO A CA 1
ATOM 694 C C . PRO A 1 85 ? -10.273 -3.814 13.990 1.00 84.50 85 PRO A C 1
ATOM 696 O O . PRO A 1 85 ? -9.779 -3.435 12.933 1.00 84.50 85 PRO A O 1
ATOM 699 N N . TYR A 1 86 ? -9.500 -4.264 14.990 1.00 84.94 86 TYR A N 1
ATOM 700 C CA . TYR A 1 86 ? -8.023 -4.208 14.955 1.00 84.94 86 TYR A CA 1
ATOM 701 C C . TYR A 1 86 ? -7.401 -4.999 13.791 1.00 84.94 86 TYR A C 1
ATOM 703 O O . TYR A 1 86 ? -6.402 -4.572 13.217 1.00 84.94 86 TYR A O 1
ATOM 711 N N . TRP A 1 87 ? -8.017 -6.110 13.379 1.00 85.31 87 TRP A N 1
ATOM 712 C CA . TRP A 1 87 ? -7.540 -6.902 12.239 1.00 85.31 87 TRP A CA 1
ATOM 713 C C . TRP A 1 87 ? -7.581 -6.127 10.909 1.00 85.31 87 TRP A C 1
ATOM 715 O O . TRP A 1 87 ? -6.847 -6.464 9.982 1.00 85.31 87 TRP A O 1
ATOM 725 N N . TYR A 1 88 ? -8.382 -5.056 10.821 1.00 85.75 88 TYR A N 1
ATOM 726 C CA . TYR A 1 88 ? -8.474 -4.217 9.627 1.00 85.75 88 TYR A CA 1
ATOM 727 C C . TYR A 1 88 ? -7.150 -3.515 9.299 1.00 85.75 88 TYR A C 1
ATOM 729 O O . TYR A 1 88 ? -6.807 -3.378 8.128 1.00 85.75 88 TYR A O 1
ATOM 737 N N . PHE A 1 89 ? -6.346 -3.153 10.306 1.00 87.81 89 PHE A N 1
ATOM 738 C CA . PHE A 1 89 ? -5.004 -2.604 10.072 1.00 87.81 89 PHE A CA 1
ATOM 739 C C . PHE A 1 89 ? -4.075 -3.621 9.396 1.00 87.81 89 PHE A C 1
ATOM 741 O O . PHE A 1 89 ? -3.268 -3.246 8.549 1.00 87.81 89 PHE A O 1
ATOM 748 N N . GLY A 1 90 ? -4.243 -4.914 9.690 1.00 89.00 90 GLY A N 1
ATOM 749 C CA . GLY A 1 90 ? -3.556 -5.985 8.968 1.00 89.00 90 GLY A CA 1
ATOM 750 C C . GLY A 1 90 ? -3.963 -6.042 7.493 1.00 89.00 90 GLY A C 1
ATOM 751 O O . GLY A 1 90 ? -3.102 -6.173 6.627 1.00 89.00 90 GLY A O 1
ATOM 752 N N . ILE A 1 91 ? -5.255 -5.856 7.186 1.00 88.62 91 ILE A N 1
ATOM 753 C CA . ILE A 1 91 ? -5.724 -5.767 5.791 1.00 88.62 91 ILE A CA 1
ATOM 754 C C . ILE A 1 91 ? -5.067 -4.590 5.076 1.00 88.62 91 ILE A C 1
ATOM 756 O O . ILE A 1 91 ? -4.667 -4.740 3.926 1.00 88.62 91 ILE A O 1
ATOM 760 N N . LEU A 1 92 ? -4.968 -3.430 5.731 1.00 89.75 92 LEU A N 1
ATOM 761 C CA . LEU A 1 92 ? -4.364 -2.230 5.148 1.00 89.75 92 LEU A CA 1
ATOM 762 C C . LEU A 1 92 ? -2.914 -2.489 4.720 1.00 89.75 92 LEU A C 1
ATOM 764 O O . LEU A 1 92 ? -2.560 -2.197 3.578 1.00 89.75 92 LEU A O 1
ATOM 768 N N . ILE A 1 93 ? -2.126 -3.136 5.584 1.00 91.44 93 ILE A N 1
ATOM 769 C CA . ILE A 1 93 ? -0.738 -3.514 5.283 1.00 91.44 93 ILE A CA 1
ATOM 770 C C . ILE A 1 93 ? -0.677 -4.469 4.090 1.00 91.44 93 ILE A C 1
ATOM 772 O O . ILE A 1 93 ? 0.065 -4.235 3.137 1.00 91.44 93 ILE A O 1
ATOM 776 N N . VAL A 1 94 ? -1.478 -5.537 4.119 1.00 91.06 94 VAL A N 1
ATOM 777 C CA . VAL A 1 94 ? -1.514 -6.541 3.046 1.00 91.06 94 VAL A CA 1
ATOM 778 C C . VAL A 1 94 ? -1.949 -5.911 1.722 1.00 91.06 94 VAL A C 1
ATOM 780 O O . VAL A 1 94 ? -1.359 -6.179 0.679 1.00 91.06 94 VAL A O 1
ATOM 783 N N . THR A 1 95 ? -2.938 -5.022 1.763 1.00 89.25 95 THR A N 1
ATOM 784 C CA . THR A 1 95 ? -3.422 -4.288 0.589 1.00 89.25 95 THR A CA 1
ATOM 785 C C . THR A 1 95 ? -2.314 -3.426 -0.004 1.00 89.25 95 THR A C 1
ATOM 787 O O . THR A 1 95 ? -2.115 -3.451 -1.217 1.00 89.25 95 THR A O 1
ATOM 790 N N . GLY A 1 96 ? -1.549 -2.719 0.834 1.00 89.69 96 GLY A N 1
ATOM 791 C CA . GLY A 1 96 ? -0.416 -1.929 0.368 1.00 89.69 96 GLY A CA 1
ATOM 792 C C . GLY A 1 96 ? 0.661 -2.772 -0.314 1.00 89.69 96 GLY A C 1
ATOM 793 O O . GLY A 1 96 ? 1.136 -2.393 -1.385 1.00 89.69 96 GLY A O 1
ATOM 794 N N . ILE A 1 97 ? 0.962 -3.951 0.245 1.00 90.88 97 ILE A N 1
ATOM 795 C CA . ILE A 1 97 ? 1.913 -4.907 -0.343 1.00 90.88 97 ILE A CA 1
ATOM 796 C C . ILE A 1 97 ? 1.463 -5.331 -1.739 1.00 90.88 97 ILE A C 1
ATOM 798 O O . ILE A 1 97 ? 2.240 -5.250 -2.686 1.00 90.88 97 ILE A O 1
ATOM 802 N N . PHE A 1 98 ? 0.208 -5.761 -1.888 1.00 90.38 98 PHE A N 1
ATOM 803 C CA . PHE A 1 98 ? -0.291 -6.266 -3.168 1.00 90.38 98 PHE A CA 1
ATOM 804 C C . PHE A 1 98 ? -0.428 -5.183 -4.237 1.00 90.38 98 PHE A C 1
ATOM 806 O O . PHE A 1 98 ? -0.157 -5.460 -5.404 1.00 90.38 98 PHE A O 1
ATOM 813 N N . ILE A 1 99 ? -0.827 -3.962 -3.868 1.00 88.69 99 ILE A N 1
ATOM 814 C CA . ILE A 1 99 ? -0.942 -2.858 -4.831 1.00 88.69 99 ILE A CA 1
ATOM 815 C C . ILE A 1 99 ? 0.431 -2.515 -5.409 1.00 88.69 99 ILE A C 1
ATOM 817 O O . ILE A 1 99 ? 0.574 -2.405 -6.627 1.00 88.69 99 ILE A O 1
ATOM 821 N N . HIS A 1 100 ? 1.448 -2.377 -4.559 1.00 90.12 100 HIS A N 1
ATOM 822 C CA . HIS A 1 100 ? 2.785 -2.054 -5.049 1.00 90.12 100 HIS A CA 1
ATOM 823 C C . HIS A 1 100 ? 3.422 -3.233 -5.776 1.00 90.12 100 HIS A C 1
ATOM 825 O O . HIS A 1 100 ? 3.921 -3.072 -6.881 1.00 90.12 100 HIS A O 1
ATOM 831 N N . PHE A 1 101 ? 3.272 -4.449 -5.254 1.00 90.50 101 PHE A N 1
ATOM 832 C CA . PHE A 1 101 ? 3.696 -5.650 -5.969 1.00 90.50 101 PHE A CA 1
ATOM 833 C C . PHE A 1 101 ? 3.079 -5.736 -7.374 1.00 90.50 101 PHE A C 1
ATOM 835 O O . PHE A 1 101 ? 3.763 -6.057 -8.345 1.00 90.50 101 PHE A O 1
ATOM 842 N N . SER A 1 102 ? 1.792 -5.409 -7.515 1.00 90.62 102 SER A N 1
ATOM 843 C CA . SER A 1 102 ? 1.121 -5.316 -8.814 1.00 90.62 102 SER A CA 1
ATOM 844 C C . SER A 1 102 ? 1.789 -4.276 -9.723 1.00 90.62 102 SER A C 1
ATOM 846 O O . SER A 1 102 ? 2.071 -4.565 -10.884 1.00 90.62 102 SER A O 1
ATOM 848 N N . MET A 1 103 ? 2.081 -3.080 -9.211 1.00 89.31 103 MET A N 1
ATOM 849 C CA . MET A 1 103 ? 2.754 -2.024 -9.975 1.00 89.31 103 MET A CA 1
ATOM 850 C C . MET A 1 103 ? 4.177 -2.424 -10.392 1.00 89.31 103 MET A C 1
ATOM 852 O O . MET A 1 103 ? 4.563 -2.255 -11.544 1.00 89.31 103 MET A O 1
ATOM 856 N N . GLU A 1 104 ? 4.955 -2.986 -9.476 1.00 88.69 104 GLU A N 1
ATOM 857 C CA . GLU A 1 104 ? 6.346 -3.339 -9.734 1.00 88.69 104 GLU A CA 1
ATOM 858 C C . GLU A 1 104 ? 6.461 -4.547 -10.671 1.00 88.69 104 GLU A C 1
ATOM 860 O O . GLU A 1 104 ? 7.248 -4.540 -11.618 1.00 88.69 104 GLU A O 1
ATOM 865 N N . SER A 1 105 ? 5.629 -5.574 -10.464 1.00 90.12 105 SER A N 1
ATOM 866 C CA . SER A 1 105 ? 5.628 -6.771 -11.313 1.00 90.12 105 SER A CA 1
ATOM 867 C C . SER A 1 105 ? 5.249 -6.451 -12.755 1.00 90.12 105 SER A C 1
ATOM 869 O O . SER A 1 105 ? 5.858 -6.984 -13.678 1.00 90.12 105 SER A O 1
ATOM 871 N N . THR A 1 106 ? 4.293 -5.550 -12.975 1.00 91.75 106 THR A N 1
ATOM 872 C CA . THR A 1 106 ? 3.899 -5.138 -14.328 1.00 91.75 106 THR A CA 1
ATOM 873 C C . THR A 1 106 ? 4.995 -4.346 -15.038 1.00 91.75 106 THR A C 1
ATOM 875 O O . THR A 1 106 ? 5.227 -4.590 -16.219 1.00 91.75 106 THR A O 1
ATOM 878 N N . LEU A 1 107 ? 5.733 -3.475 -14.339 1.00 88.75 107 LEU A N 1
ATOM 879 C CA . LEU A 1 107 ? 6.906 -2.781 -14.893 1.00 88.75 107 LEU A CA 1
ATOM 880 C C . LEU A 1 107 ? 8.067 -3.737 -15.199 1.00 88.75 107 LEU A C 1
ATOM 882 O O . LEU A 1 107 ? 8.762 -3.570 -16.205 1.00 88.75 107 LEU A O 1
ATOM 886 N N . MET A 1 108 ? 8.258 -4.747 -14.348 1.00 88.75 108 MET A N 1
ATOM 887 C CA . MET A 1 108 ? 9.260 -5.795 -14.532 1.00 88.75 108 MET A CA 1
ATOM 888 C C . MET A 1 108 ? 8.925 -6.684 -15.739 1.00 88.75 108 MET A C 1
ATOM 890 O O . MET A 1 108 ? 9.786 -6.915 -16.584 1.00 88.75 108 MET A O 1
ATOM 894 N N . ILE A 1 109 ? 7.669 -7.128 -15.881 1.00 89.50 109 ILE A N 1
ATOM 895 C CA . ILE A 1 109 ? 7.193 -7.897 -17.048 1.00 89.50 109 ILE A CA 1
ATOM 896 C C . ILE A 1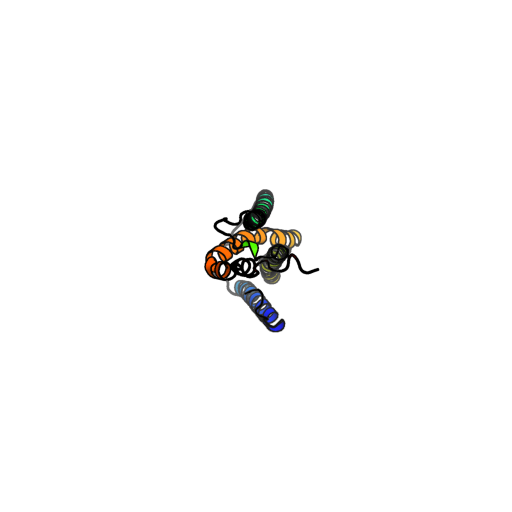 109 ? 7.283 -7.048 -18.317 1.00 89.50 109 ILE A C 1
ATOM 898 O O . ILE A 1 109 ? 7.751 -7.514 -19.357 1.00 89.50 109 ILE A O 1
ATOM 902 N N . ALA A 1 110 ? 6.903 -5.774 -18.222 1.00 89.12 110 ALA A N 1
ATOM 903 C CA . ALA A 1 110 ? 7.087 -4.816 -19.295 1.00 89.12 110 ALA A CA 1
ATOM 904 C C . ALA A 1 110 ? 8.565 -4.508 -19.558 1.00 89.12 110 ALA A C 1
ATOM 906 O O . ALA A 1 110 ? 8.840 -3.778 -20.493 1.00 89.12 110 ALA A O 1
ATOM 907 N N . GLY A 1 111 ? 9.538 -5.051 -18.819 1.00 86.19 111 GLY A N 1
ATOM 908 C CA . GLY A 1 111 ? 10.975 -4.863 -19.047 1.00 86.19 111 GLY A CA 1
ATOM 909 C C . GLY A 1 111 ? 11.433 -3.403 -19.023 1.00 86.19 111 GLY A C 1
ATOM 910 O O . GLY A 1 111 ? 12.429 -3.078 -19.660 1.00 86.19 111 GLY A O 1
ATOM 911 N N . ILE A 1 112 ? 10.683 -2.534 -18.340 1.00 85.38 112 ILE A N 1
ATOM 912 C CA . ILE A 1 112 ? 11.044 -1.129 -18.106 1.00 85.38 112 ILE A CA 1
ATOM 913 C C . ILE A 1 112 ? 12.013 -1.040 -16.921 1.00 85.38 112 ILE A C 1
ATOM 915 O O . ILE A 1 112 ? 12.890 -0.181 -16.885 1.00 85.38 112 ILE A O 1
ATOM 919 N N . ARG A 1 113 ? 11.863 -1.947 -15.948 1.00 82.75 113 ARG A N 1
ATOM 920 C CA . ARG A 1 113 ? 12.671 -2.008 -14.729 1.00 82.75 113 ARG A CA 1
ATOM 921 C C . ARG A 1 113 ? 13.497 -3.303 -14.703 1.00 82.75 113 ARG A C 1
ATOM 923 O O . ARG A 1 113 ? 12.979 -4.339 -15.126 1.00 82.75 113 ARG A O 1
ATOM 930 N N . PRO A 1 114 ? 14.759 -3.277 -14.229 1.00 81.31 114 PRO A N 1
ATOM 931 C CA . PRO A 1 114 ? 15.562 -4.488 -14.079 1.00 81.31 114 PRO A CA 1
ATOM 932 C C . PRO A 1 114 ? 14.929 -5.466 -13.081 1.00 81.31 114 PRO A C 1
ATOM 934 O O . PRO A 1 114 ? 14.268 -5.059 -12.125 1.00 81.31 114 PRO A O 1
ATOM 937 N N . ILE A 1 115 ? 15.153 -6.762 -13.309 1.00 79.69 115 ILE A N 1
ATOM 938 C CA . ILE A 1 115 ? 14.691 -7.837 -12.427 1.00 79.69 115 ILE A CA 1
ATOM 939 C C . ILE A 1 115 ? 15.601 -7.858 -11.197 1.00 79.69 115 ILE A C 1
ATOM 941 O O . ILE A 1 115 ? 16.697 -8.412 -11.237 1.00 79.69 115 ILE A O 1
ATOM 945 N N . ASP A 1 116 ? 15.140 -7.246 -10.112 1.00 84.00 116 ASP A N 1
ATOM 946 C CA . ASP A 1 116 ? 15.788 -7.297 -8.805 1.00 84.00 116 ASP A CA 1
ATOM 947 C C . ASP A 1 116 ? 14.748 -7.661 -7.736 1.00 84.00 116 ASP A C 1
ATOM 949 O O . ASP A 1 116 ? 13.793 -6.927 -7.468 1.00 84.00 116 ASP A O 1
ATOM 953 N N . TRP A 1 117 ? 14.929 -8.838 -7.139 1.00 79.44 117 TRP A N 1
ATOM 954 C CA . TRP A 1 117 ? 14.027 -9.383 -6.127 1.00 79.44 117 TRP A CA 1
ATOM 955 C C . TRP A 1 117 ? 14.083 -8.664 -4.789 1.00 79.44 117 TRP A C 1
ATOM 957 O O . TRP A 1 117 ? 13.061 -8.597 -4.104 1.00 79.44 117 TRP A O 1
ATOM 967 N N . GLU A 1 118 ? 15.226 -8.094 -4.420 1.00 81.88 118 GLU A N 1
ATOM 968 C CA . GLU A 1 118 ? 15.313 -7.307 -3.197 1.00 81.88 118 GLU A CA 1
ATOM 969 C C . GLU A 1 118 ? 14.538 -6.000 -3.366 1.00 81.88 118 GLU A C 1
ATOM 971 O O . GLU A 1 118 ? 13.746 -5.618 -2.502 1.00 81.88 118 GLU A O 1
ATOM 976 N N . VAL A 1 119 ? 14.716 -5.346 -4.514 1.00 77.94 119 VAL A N 1
ATOM 977 C CA . VAL A 1 119 ? 13.985 -4.125 -4.867 1.00 77.94 119 VAL A CA 1
ATOM 978 C C . VAL A 1 119 ? 12.489 -4.407 -4.911 1.00 77.94 119 VAL A C 1
ATOM 980 O O . VAL A 1 119 ? 11.721 -3.668 -4.296 1.00 77.94 119 VAL A O 1
ATOM 983 N N . LEU A 1 120 ? 12.071 -5.507 -5.542 1.00 82.06 120 LEU A N 1
ATOM 984 C CA . LEU A 1 120 ? 10.660 -5.861 -5.619 1.00 82.06 120 LEU A CA 1
ATOM 985 C C . LEU A 1 120 ? 10.058 -6.128 -4.236 1.00 82.06 120 LEU A C 1
ATOM 987 O O . LEU A 1 120 ? 9.022 -5.554 -3.901 1.00 82.06 120 LEU A O 1
ATOM 991 N N . ALA A 1 121 ? 10.696 -6.968 -3.420 1.00 81.94 121 ALA A N 1
ATOM 992 C CA . ALA A 1 121 ? 10.173 -7.327 -2.106 1.00 81.94 121 ALA A CA 1
ATOM 993 C C . ALA A 1 121 ? 10.134 -6.120 -1.162 1.00 81.94 121 ALA A C 1
ATOM 995 O O . ALA A 1 121 ? 9.124 -5.881 -0.498 1.00 81.94 121 ALA A O 1
ATOM 996 N N . VAL A 1 122 ? 11.210 -5.332 -1.118 1.00 80.31 122 VAL A N 1
ATOM 997 C CA . VAL A 1 122 ? 11.320 -4.228 -0.164 1.00 80.31 122 VAL A CA 1
ATOM 998 C C . VAL A 1 122 ? 10.477 -3.026 -0.579 1.00 80.31 122 VAL A C 1
ATOM 1000 O O . VAL A 1 122 ? 9.812 -2.442 0.280 1.00 80.31 122 VAL A O 1
ATOM 1003 N N . ASN A 1 123 ? 10.419 -2.688 -1.870 1.00 80.31 123 ASN A N 1
ATOM 1004 C CA . ASN A 1 123 ? 9.524 -1.627 -2.338 1.00 80.31 123 ASN A CA 1
ATOM 1005 C C . ASN A 1 123 ? 8.065 -2.031 -2.138 1.00 80.31 123 ASN A C 1
ATOM 1007 O O . ASN A 1 123 ? 7.286 -1.235 -1.612 1.00 80.31 123 ASN A O 1
ATOM 1011 N N . SER A 1 124 ? 7.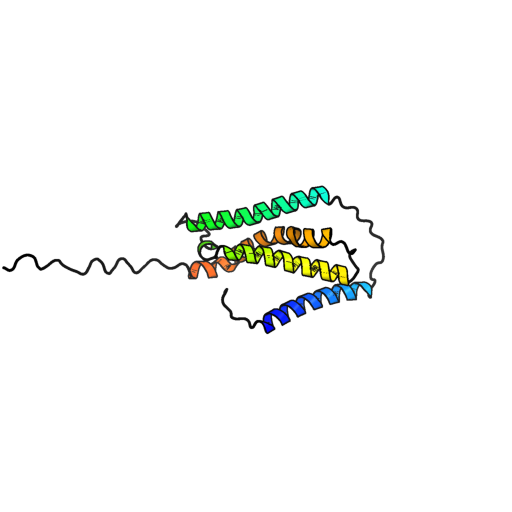717 -3.287 -2.444 1.00 81.00 124 SER A N 1
ATOM 1012 C CA . SER A 1 124 ? 6.357 -3.780 -2.216 1.00 81.00 124 SER A CA 1
ATOM 1013 C C . SER A 1 124 ? 5.970 -3.692 -0.742 1.00 81.00 124 SER A C 1
ATOM 1015 O O . SER A 1 124 ? 4.870 -3.260 -0.408 1.00 81.00 124 SER A O 1
ATOM 1017 N N . LEU A 1 125 ? 6.889 -4.054 0.156 1.00 83.50 125 LEU A N 1
ATOM 1018 C CA . LEU A 1 125 ? 6.628 -4.043 1.588 1.00 83.50 125 LEU A CA 1
ATOM 1019 C C . LEU A 1 125 ? 6.525 -2.634 2.176 1.00 83.50 125 LEU A C 1
ATOM 1021 O O . LEU A 1 125 ? 5.691 -2.412 3.051 1.00 83.50 125 LEU A O 1
ATOM 1025 N N . LEU A 1 126 ? 7.367 -1.696 1.744 1.00 82.56 126 LEU A N 1
ATOM 1026 C CA . LEU A 1 126 ? 7.526 -0.415 2.433 1.00 82.56 126 LEU A CA 1
ATOM 1027 C C . LEU A 1 126 ? 6.930 0.764 1.678 1.00 82.56 126 LEU A C 1
ATOM 1029 O O . LEU A 1 126 ? 6.212 1.564 2.273 1.00 82.56 126 LEU A O 1
ATOM 1033 N N . GLU A 1 127 ? 7.213 0.896 0.388 1.00 78.88 127 GLU A N 1
ATOM 1034 C CA . GLU A 1 127 ? 7.063 2.174 -0.308 1.00 78.88 127 GLU A CA 1
ATOM 1035 C C . GLU A 1 127 ? 5.592 2.600 -0.406 1.00 78.88 127 GLU A C 1
ATOM 1037 O O . GLU A 1 127 ? 5.269 3.741 -0.084 1.00 78.88 127 GLU A O 1
ATOM 1042 N N . PHE A 1 128 ? 4.664 1.681 -0.684 1.00 82.12 128 PHE A N 1
ATOM 1043 C CA . PHE A 1 128 ? 3.232 2.009 -0.725 1.00 82.12 128 PHE A CA 1
ATOM 1044 C C . PHE A 1 128 ? 2.585 1.976 0.660 1.00 82.12 128 PHE A C 1
ATOM 1046 O O . PHE A 1 128 ? 1.639 2.715 0.934 1.00 82.12 128 PHE A O 1
ATOM 1053 N N . ASN A 1 129 ? 3.147 1.191 1.581 1.00 89.00 129 ASN A N 1
ATOM 1054 C CA . ASN A 1 129 ? 2.713 1.171 2.974 1.00 89.00 129 ASN A CA 1
ATOM 1055 C C . ASN A 1 129 ? 3.002 2.481 3.719 1.00 89.00 129 ASN A C 1
ATOM 1057 O O . ASN A 1 129 ? 2.367 2.730 4.740 1.00 89.00 129 ASN A O 1
ATOM 1061 N N . THR A 1 130 ? 3.869 3.358 3.200 1.00 89.19 130 THR A N 1
ATOM 1062 C CA . THR A 1 130 ? 3.988 4.739 3.706 1.00 89.19 130 THR A CA 1
ATOM 1063 C C . THR A 1 130 ? 2.740 5.585 3.423 1.00 89.19 130 THR A C 1
ATOM 1065 O O . THR A 1 130 ? 2.367 6.423 4.241 1.00 89.19 130 THR A O 1
ATOM 1068 N N . GLY A 1 131 ? 2.066 5.351 2.291 1.00 87.50 131 GLY A N 1
ATOM 1069 C CA . GLY A 1 131 ? 0.900 6.121 1.854 1.00 87.50 131 GLY A CA 1
ATOM 1070 C C . GLY A 1 131 ? -0.431 5.600 2.396 1.00 87.50 131 GLY A C 1
ATOM 1071 O O . GLY A 1 131 ? -1.355 6.386 2.601 1.00 87.50 131 GLY A O 1
ATOM 1072 N N . ILE A 1 132 ? -0.537 4.295 2.676 1.00 91.19 132 ILE A N 1
ATOM 1073 C CA . ILE A 1 132 ? -1.778 3.668 3.162 1.00 91.19 132 ILE A CA 1
ATOM 1074 C C . ILE A 1 132 ? -2.344 4.352 4.420 1.00 91.19 132 ILE A C 1
ATOM 1076 O O . ILE A 1 132 ? -3.541 4.655 4.413 1.00 91.19 132 ILE A O 1
ATOM 1080 N N . PRO A 1 133 ? -1.555 4.654 5.473 1.00 90.56 133 PRO A N 1
ATOM 1081 C CA . PRO A 1 133 ? -2.096 5.311 6.656 1.00 90.56 133 PRO A CA 1
ATOM 1082 C C . PRO A 1 133 ? -2.709 6.682 6.362 1.00 90.56 133 PRO A C 1
ATOM 1084 O O . PRO A 1 133 ? -3.762 7.023 6.899 1.00 90.56 133 PRO A O 1
ATOM 1087 N N . ILE A 1 134 ? -2.077 7.441 5.462 1.00 89.50 134 ILE A N 1
ATOM 1088 C CA . ILE A 1 134 ? -2.539 8.764 5.033 1.00 89.50 134 ILE A CA 1
ATOM 1089 C C . ILE A 1 134 ? -3.841 8.630 4.241 1.00 89.50 134 ILE A C 1
ATOM 1091 O O . ILE A 1 134 ? -4.816 9.313 4.546 1.00 89.50 134 ILE A O 1
ATOM 1095 N N . LEU A 1 135 ? -3.880 7.724 3.258 1.00 90.56 135 LEU A N 1
ATOM 1096 C CA . LEU A 1 135 ? -5.070 7.466 2.443 1.00 90.56 135 LEU A CA 1
ATOM 1097 C C . LEU A 1 135 ? -6.251 7.010 3.300 1.00 90.56 135 LEU A C 1
ATOM 1099 O O . LEU A 1 135 ? -7.374 7.469 3.098 1.00 90.56 135 LEU A O 1
ATOM 1103 N N . PHE A 1 136 ? -6.000 6.139 4.276 1.00 88.50 136 PHE A N 1
ATOM 1104 C CA . PHE A 1 136 ? -7.028 5.674 5.193 1.00 88.50 136 PHE A CA 1
ATOM 1105 C C . PHE A 1 136 ? -7.540 6.802 6.091 1.00 88.50 136 PHE A C 1
ATOM 1107 O O . PHE A 1 136 ? -8.750 6.997 6.184 1.00 88.50 136 PHE A O 1
ATOM 1114 N N . GLY A 1 137 ? -6.640 7.590 6.688 1.00 87.06 137 GLY A N 1
ATOM 1115 C CA . GLY A 1 137 ? -7.013 8.758 7.485 1.00 87.06 137 GLY A CA 1
ATOM 1116 C C . GLY A 1 137 ? -7.854 9.756 6.684 1.00 87.06 137 GLY A C 1
ATOM 1117 O O . GLY A 1 137 ? -8.936 10.152 7.119 1.00 87.06 137 GLY A O 1
ATOM 1118 N N . LEU A 1 138 ? -7.426 10.084 5.464 1.00 87.69 138 LEU A N 1
ATOM 1119 C CA . LEU A 1 138 ? -8.160 10.971 4.561 1.00 87.69 138 LEU A CA 1
ATOM 1120 C C . LEU A 1 138 ? -9.538 10.404 4.197 1.00 87.69 138 LEU A C 1
ATOM 1122 O O . LEU A 1 138 ? -10.538 11.117 4.233 1.00 87.69 138 LEU A O 1
ATOM 1126 N N . TRP A 1 139 ? -9.610 9.110 3.893 1.00 85.44 139 TRP A N 1
ATOM 1127 C CA . TRP A 1 139 ? -10.868 8.442 3.589 1.00 85.44 139 TRP A CA 1
ATOM 1128 C C . TRP A 1 139 ? -11.835 8.472 4.778 1.00 85.44 139 TRP A C 1
ATOM 1130 O O . TRP A 1 139 ? -13.013 8.780 4.592 1.00 85.44 139 TRP A O 1
ATOM 1140 N N . THR A 1 140 ? -11.352 8.230 6.000 1.00 81.69 140 THR A N 1
ATOM 1141 C CA . THR A 1 140 ? -12.182 8.348 7.210 1.00 81.69 140 THR A CA 1
ATOM 1142 C C . THR A 1 140 ? -12.651 9.782 7.462 1.00 81.69 140 THR A C 1
ATOM 1144 O O . THR A 1 140 ? -13.788 9.978 7.882 1.00 81.69 140 THR A O 1
ATOM 1147 N N . ALA A 1 141 ? -11.821 10.784 7.155 1.00 82.19 141 ALA A N 1
ATOM 1148 C CA . ALA A 1 141 ? -12.192 12.191 7.270 1.00 82.19 141 ALA A CA 1
ATOM 1149 C C . ALA A 1 141 ? -13.254 12.600 6.236 1.00 82.19 141 ALA A C 1
ATOM 1151 O O . ALA A 1 141 ? -14.194 13.310 6.578 1.00 82.19 141 ALA A O 1
ATOM 1152 N N . PHE A 1 142 ? -13.158 12.124 4.990 1.00 84.81 142 PHE A N 1
ATOM 1153 C CA . PHE A 1 142 ? -14.166 12.413 3.963 1.00 84.81 142 PHE A CA 1
ATOM 1154 C C . PHE A 1 142 ? -15.493 11.695 4.200 1.00 84.81 142 PHE A C 1
ATOM 1156 O O . PHE A 1 142 ? -16.553 12.268 3.967 1.00 84.81 142 PHE A O 1
ATOM 1163 N N . ASN A 1 143 ? -15.454 10.454 4.686 1.00 80.50 143 ASN A N 1
ATOM 1164 C CA . ASN A 1 143 ? -16.657 9.652 4.932 1.00 80.50 143 ASN A CA 1
ATOM 1165 C C . ASN A 1 143 ? -17.179 9.820 6.365 1.00 80.50 143 ASN A C 1
ATOM 1167 O O . ASN A 1 143 ? -17.894 8.964 6.876 1.00 80.50 143 ASN A O 1
ATOM 1171 N N . TRP A 1 144 ? -16.836 10.933 7.013 1.00 75.12 144 TRP A N 1
ATOM 1172 C CA . TRP A 1 144 ? -17.116 11.220 8.417 1.00 75.12 144 TRP A CA 1
ATOM 1173 C C . TRP A 1 144 ? -18.582 10.966 8.827 1.00 75.12 144 TRP A C 1
ATOM 1175 O O . TRP A 1 144 ? -18.856 10.327 9.846 1.00 75.12 144 TRP A O 1
ATOM 1185 N N . ASN A 1 145 ? -19.534 11.382 7.987 1.00 73.06 145 ASN A N 1
ATOM 1186 C CA . ASN A 1 145 ? -20.975 11.251 8.243 1.00 73.06 145 ASN A CA 1
ATOM 1187 C C . ASN A 1 145 ? -21.465 9.788 8.308 1.00 73.06 145 ASN A C 1
ATOM 1189 O O . ASN A 1 145 ? -22.367 9.466 9.088 1.00 73.06 145 ASN A O 1
ATOM 1193 N N . ASP A 1 146 ? -20.843 8.882 7.548 1.00 69.19 146 ASP A N 1
ATOM 1194 C CA . ASP A 1 146 ? -21.206 7.456 7.519 1.00 69.19 146 ASP A CA 1
ATOM 1195 C C . ASP A 1 146 ? -20.830 6.728 8.817 1.00 69.19 146 ASP A C 1
ATOM 1197 O O . ASP A 1 146 ? -21.356 5.648 9.112 1.00 69.19 146 ASP A O 1
ATOM 1201 N N . TYR A 1 147 ? -19.923 7.320 9.593 1.00 63.25 147 TYR A N 1
ATOM 1202 C CA . TYR A 1 147 ? -19.418 6.765 10.841 1.00 63.25 147 TYR A CA 1
ATOM 1203 C C . TYR A 1 147 ? -20.112 7.322 12.080 1.00 63.25 147 TYR A C 1
ATOM 1205 O O . TYR A 1 147 ? -20.308 6.567 13.031 1.00 63.25 147 TYR A O 1
ATOM 1213 N N . ILE A 1 148 ? -20.543 8.590 12.064 1.00 61.72 148 ILE A N 1
ATOM 1214 C CA . ILE A 1 148 ? -21.347 9.166 13.155 1.00 61.72 148 ILE A CA 1
ATOM 1215 C C . ILE A 1 148 ? -22.714 8.483 13.259 1.00 61.72 148 ILE A C 1
ATOM 1217 O O . ILE A 1 148 ? -23.144 8.143 14.358 1.00 61.72 148 ILE A O 1
ATOM 1221 N N . SER A 1 149 ? -23.390 8.248 12.128 1.00 53.81 149 SER A N 1
ATOM 1222 C CA . SER A 1 149 ? -24.770 7.726 12.095 1.00 53.81 149 SER A CA 1
ATOM 1223 C C . SER A 1 149 ? -24.942 6.307 12.661 1.00 53.81 149 SER A C 1
ATOM 1225 O O . SER A 1 149 ? -26.066 5.837 12.810 1.00 53.81 149 SER A O 1
ATOM 1227 N N . LYS A 1 150 ? -23.839 5.613 12.969 1.00 51.75 150 LYS A N 1
ATOM 1228 C CA . LYS A 1 150 ? -23.821 4.234 13.481 1.00 51.75 150 LYS A CA 1
ATOM 1229 C C . LYS A 1 150 ? -23.284 4.098 14.896 1.00 51.75 150 LYS A C 1
ATOM 1231 O O . LYS A 1 150 ? -23.179 2.973 15.383 1.00 51.75 150 LYS A O 1
ATOM 1236 N N . SER A 1 151 ? -22.931 5.200 15.551 1.00 44.78 151 SER A N 1
ATOM 1237 C CA . SER A 1 151 ? -22.634 5.159 16.978 1.00 44.78 151 SER A CA 1
ATOM 1238 C C . SER A 1 151 ? -23.904 4.721 17.712 1.00 44.78 151 SER A C 1
ATOM 1240 O O . SER A 1 151 ? -24.941 5.351 17.508 1.00 44.78 151 SER A O 1
ATOM 1242 N N . PRO A 1 152 ? -23.873 3.640 18.512 1.00 44.31 152 PRO A N 1
ATOM 1243 C CA . PRO A 1 152 ? -25.048 3.207 19.248 1.00 44.31 152 PRO A CA 1
ATOM 1244 C C . PRO A 1 152 ? -25.415 4.320 20.226 1.00 44.31 152 PRO A C 1
ATOM 1246 O O . PRO A 1 152 ? -24.701 4.573 21.198 1.00 44.31 152 PRO A O 1
ATOM 1249 N N . THR A 1 153 ? -26.502 5.027 19.931 1.00 41.22 153 THR A N 1
ATOM 1250 C CA . THR A 1 153 ? -27.113 5.975 20.850 1.00 41.22 153 THR A CA 1
ATOM 1251 C C . THR A 1 153 ? -27.494 5.184 22.092 1.00 41.22 153 THR A C 1
ATOM 1253 O O . THR A 1 153 ? -28.390 4.344 22.068 1.00 41.22 153 THR A O 1
ATOM 1256 N N . LYS A 1 154 ? -26.738 5.386 23.169 1.00 44.75 154 LYS A N 1
ATOM 1257 C CA . LYS A 1 154 ? -26.970 4.783 24.477 1.00 44.75 154 LYS A CA 1
ATOM 1258 C C . LYS A 1 154 ? -28.202 5.465 25.079 1.00 44.75 154 LYS A C 1
ATOM 1260 O O . LYS A 1 154 ? -28.085 6.412 25.850 1.00 44.75 154 LYS A O 1
ATOM 1265 N N . THR A 1 155 ? -29.392 5.081 24.637 1.00 43.50 155 THR A N 1
ATOM 1266 C CA . THR A 1 155 ? -30.655 5.650 25.122 1.00 43.50 155 THR A CA 1
ATOM 1267 C C . THR A 1 155 ? -31.720 4.570 25.091 1.00 43.50 155 THR A C 1
ATOM 1269 O O . THR A 1 155 ? -32.570 4.591 24.219 1.00 43.50 155 THR A O 1
ATOM 1272 N N . GLU A 1 156 ? -31.637 3.597 26.002 1.00 43.28 156 GLU A N 1
ATOM 1273 C CA . GLU A 1 156 ? -32.783 2.717 26.297 1.00 43.28 156 GLU A CA 1
ATOM 1274 C C . GLU A 1 156 ? -32.698 1.960 27.644 1.00 43.28 156 GLU A C 1
ATOM 1276 O O . GLU A 1 156 ? -33.474 1.043 27.873 1.00 43.28 156 GLU A O 1
ATOM 1281 N N . GLU A 1 157 ? -31.815 2.337 28.584 1.00 45.19 157 GLU A N 1
ATOM 1282 C CA . GLU A 1 157 ? -31.714 1.637 29.889 1.00 45.19 157 GLU A CA 1
ATOM 1283 C C . GLU A 1 157 ? -32.163 2.454 31.116 1.00 45.19 157 GLU A C 1
ATOM 1285 O O . GLU A 1 157 ? -32.133 1.940 32.231 1.00 45.19 157 GLU A O 1
ATOM 1290 N N . THR A 1 158 ? -32.637 3.695 30.961 1.00 40.75 158 THR A N 1
ATOM 1291 C CA . THR A 1 158 ? -33.017 4.518 32.132 1.00 40.75 158 THR A CA 1
ATOM 1292 C C . THR A 1 158 ? -34.513 4.467 32.481 1.00 40.75 158 THR A C 1
ATOM 1294 O O . THR A 1 158 ? -34.885 4.849 33.587 1.00 40.75 158 THR A O 1
ATOM 1297 N N . GLU A 1 159 ? -35.395 3.964 31.609 1.00 43.03 159 GLU A N 1
ATOM 1298 C CA . GLU A 1 159 ? -36.851 4.051 31.849 1.00 43.03 159 GLU A CA 1
ATOM 1299 C C . GLU A 1 159 ? -37.479 2.834 32.550 1.00 43.03 159 GLU A C 1
ATOM 1301 O O . GLU A 1 159 ? -38.580 2.941 33.086 1.00 43.03 159 GLU A O 1
ATOM 1306 N N . THR A 1 160 ? -36.788 1.698 32.667 1.00 42.38 160 THR A N 1
ATOM 1307 C CA . THR A 1 160 ? -37.362 0.481 33.280 1.00 42.38 160 THR A CA 1
ATOM 1308 C C . THR A 1 160 ? -37.080 0.306 34.775 1.00 42.38 160 THR A C 1
ATOM 1310 O O . THR A 1 160 ? -37.658 -0.586 35.391 1.00 42.38 160 THR A O 1
ATOM 1313 N N . SER A 1 161 ? -36.263 1.160 35.404 1.00 41.28 161 SER A N 1
ATOM 1314 C CA . SER A 1 161 ? -35.932 1.026 36.838 1.00 41.28 161 SER A CA 1
ATOM 1315 C C . SER A 1 161 ? -36.859 1.800 37.789 1.00 41.28 161 SER A C 1
ATOM 1317 O O . SER A 1 161 ? -36.744 1.632 39.002 1.00 41.28 161 SER A O 1
ATOM 1319 N N . ILE A 1 162 ? -37.760 2.653 37.2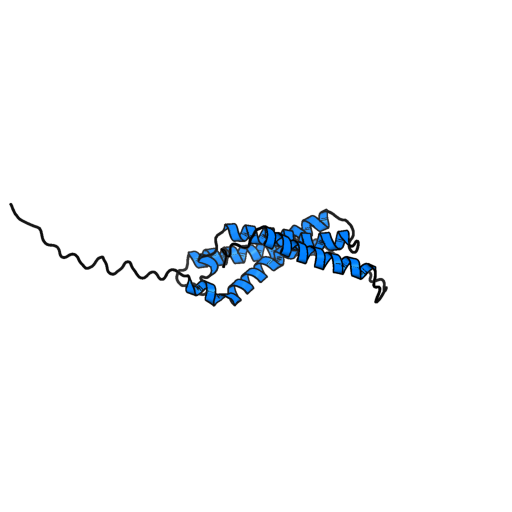89 1.00 48.06 162 ILE A N 1
ATOM 1320 C CA . ILE A 1 162 ? -38.577 3.546 38.141 1.00 48.06 162 ILE A CA 1
ATOM 1321 C C . ILE A 1 162 ? -40.008 3.001 38.352 1.00 48.06 162 ILE A C 1
ATOM 1323 O O . ILE A 1 162 ? -40.738 3.473 39.219 1.00 48.06 162 ILE A O 1
ATOM 1327 N N . ALA A 1 163 ? -40.415 1.954 37.628 1.00 47.59 163 ALA A N 1
ATOM 1328 C CA . ALA A 1 163 ? -41.792 1.455 37.626 1.00 47.59 163 ALA A CA 1
ATOM 1329 C C . ALA A 1 163 ? -41.987 0.124 38.382 1.00 47.59 163 ALA A C 1
ATOM 1331 O O . ALA A 1 163 ? -42.534 -0.825 37.828 1.00 47.59 163 ALA A O 1
ATOM 1332 N N . GLN A 1 164 ? -41.577 0.036 39.651 1.00 39.50 164 GLN A N 1
ATOM 1333 C CA . GLN A 1 164 ? -42.094 -0.977 40.589 1.00 39.50 164 GLN A CA 1
ATOM 1334 C C . GLN A 1 164 ? -42.180 -0.366 42.004 1.00 39.50 164 GLN A C 1
ATOM 1336 O O . GLN A 1 164 ? -41.146 -0.214 42.659 1.00 39.50 164 GLN A O 1
ATOM 1341 N N . PRO A 1 165 ? -43.375 0.007 42.502 1.00 41.50 165 PRO A N 1
ATOM 1342 C CA . PRO A 1 165 ? -43.555 0.414 43.891 1.00 41.50 165 PRO A CA 1
ATOM 1343 C C . PRO A 1 165 ? -43.444 -0.802 44.817 1.00 41.50 165 PRO A C 1
ATOM 1345 O O . PRO A 1 165 ? -43.995 -1.866 44.538 1.00 41.50 165 PRO A O 1
ATOM 1348 N N . GLN A 1 166 ? -42.742 -0.625 45.935 1.00 51.28 166 GLN A N 1
ATOM 1349 C CA . GLN A 1 166 ? -42.695 -1.583 47.032 1.00 51.28 166 GLN A CA 1
ATOM 1350 C C . GLN A 1 166 ? -44.079 -1.759 47.662 1.00 51.28 166 GLN A C 1
ATOM 1352 O O . GLN A 1 166 ? -44.562 -0.854 48.333 1.00 51.28 166 GLN A O 1
ATOM 1357 N N . GLU A 1 167 ? -44.674 -2.943 47.532 1.00 49.25 167 GLU A N 1
ATOM 1358 C CA . GLU A 1 167 ? -45.741 -3.378 48.433 1.00 49.25 167 GLU A CA 1
ATOM 1359 C C . GLU A 1 167 ? -45.760 -4.907 48.531 1.00 49.25 167 GLU A C 1
ATOM 1361 O O . GLU A 1 167 ? -46.246 -5.601 47.640 1.00 49.25 167 GLU A O 1
ATOM 1366 N N . LYS A 1 168 ? -45.137 -5.417 49.601 1.00 43.84 168 LYS A N 1
ATOM 1367 C CA . LYS A 1 168 ? -45.499 -6.628 50.365 1.00 43.84 168 LYS A CA 1
ATOM 1368 C C . LYS A 1 168 ? -44.449 -6.847 51.459 1.00 43.84 168 LYS A C 1
ATOM 1370 O O . LYS A 1 168 ? -43.631 -7.760 51.410 1.00 43.84 168 LYS A O 1
ATOM 1375 N N . LEU A 1 169 ? -44.477 -5.957 52.448 1.00 48.53 169 LEU A N 1
ATOM 1376 C CA . LEU A 1 169 ? -44.044 -6.267 53.806 1.00 48.53 169 LEU A CA 1
ATOM 1377 C C . LEU A 1 169 ? -45.328 -6.481 54.626 1.00 48.53 169 LEU A C 1
ATOM 1379 O O . LEU A 1 169 ? -46.215 -5.634 54.579 1.00 48.53 169 LEU A O 1
ATOM 1383 N N . PHE A 1 170 ? -45.374 -7.590 55.368 1.00 47.81 170 PHE A N 1
ATOM 1384 C CA . PHE A 1 170 ? -46.379 -7.978 56.372 1.00 47.81 170 PHE A CA 1
ATOM 1385 C C . PHE A 1 170 ? -47.720 -8.544 55.866 1.00 47.81 170 PHE A C 1
ATOM 1387 O O . PHE A 1 170 ? -48.685 -7.821 55.646 1.00 47.81 170 PHE A O 1
ATOM 1394 N N . ALA A 1 171 ? -47.798 -9.875 55.809 1.00 45.03 171 ALA A N 1
ATOM 1395 C CA . ALA A 1 171 ? -48.978 -10.628 56.233 1.00 45.03 171 ALA A CA 1
ATOM 1396 C C . ALA A 1 171 ? -48.509 -12.019 56.700 1.00 45.03 171 ALA A C 1
ATOM 1398 O O . ALA A 1 171 ? -47.990 -12.781 55.889 1.00 45.03 171 ALA A O 1
ATOM 1399 N N . GLU A 1 172 ? -48.599 -12.195 58.021 1.00 43.22 172 GLU A N 1
ATOM 1400 C CA . GLU A 1 172 ? -48.705 -13.407 58.865 1.00 43.22 172 GLU A CA 1
ATOM 1401 C C . GLU A 1 172 ? -48.240 -14.775 58.335 1.00 43.22 172 GLU A C 1
ATOM 1403 O O . GLU A 1 172 ? -48.790 -15.281 57.332 1.00 43.22 172 GLU A O 1
#

Radius of gyration: 25.89 Å; chains: 1; bounding box: 71×28×88 Å